Protein AF-A0A433UEZ6-F1 (afdb_monomer)

Foldseek 3Di:
DDDDDDPDDPPPPPDPDDPPDVVVVVVVVVVVVVVVVVVVVVVPPPDDPDDPDPDDDDPPDDPDDDDDPDDAAWPDAPDDPPDDDDPPDDGTDGDCVVVVVVVVVVVVVVVVVVVVVVVVVVVVVVVVVVVVVVVCVVVVD

Structure (mmCIF, N/CA/C/O backbone):
data_AF-A0A433UEZ6-F1
#
_entry.id   AF-A0A433UEZ6-F1
#
loop_
_atom_site.group_PDB
_atom_site.id
_atom_site.type_symbol
_atom_site.label_atom_id
_atom_site.label_alt_id
_atom_site.label_comp_id
_atom_site.label_asym_id
_atom_site.label_entity_id
_atom_site.label_seq_id
_atom_site.pdbx_PDB_ins_code
_atom_site.Cartn_x
_atom_site.Cartn_y
_atom_site.Cartn_z
_atom_site.occupancy
_atom_site.B_iso_or_equiv
_atom_site.auth_seq_id
_atom_site.auth_comp_id
_atom_site.auth_asym_id
_atom_site.auth_atom_id
_atom_site.pdbx_PDB_model_num
ATOM 1 N N . MET A 1 1 ? 67.096 61.099 -100.313 1.00 38.03 1 MET A N 1
ATOM 2 C CA . MET A 1 1 ? 66.161 61.931 -99.523 1.00 38.03 1 MET A CA 1
ATOM 3 C C . MET A 1 1 ? 64.794 61.691 -100.144 1.00 38.03 1 MET A C 1
ATOM 5 O O . MET A 1 1 ? 64.684 61.981 -101.321 1.00 38.03 1 MET A O 1
ATOM 9 N N . THR A 1 2 ? 63.786 61.046 -99.564 1.00 39.44 2 THR A N 1
ATOM 10 C CA . THR A 1 2 ? 63.347 60.729 -98.186 1.00 39.44 2 THR A CA 1
ATOM 11 C C . THR A 1 2 ? 62.277 59.613 -98.337 1.00 39.44 2 THR A C 1
ATOM 13 O O . THR A 1 2 ? 61.549 59.647 -99.322 1.00 39.44 2 THR A O 1
ATOM 16 N N . SER A 1 3 ? 62.296 58.501 -97.575 1.00 39.56 3 SER A N 1
ATOM 17 C CA . SER A 1 3 ? 61.398 58.193 -96.421 1.00 39.56 3 SER A CA 1
ATOM 18 C C . SER A 1 3 ? 59.971 58.733 -96.629 1.00 39.56 3 SER A C 1
ATOM 20 O O . SER A 1 3 ? 59.870 59.932 -96.861 1.00 39.56 3 SER A O 1
ATOM 22 N N . ASN A 1 4 ? 58.839 58.015 -96.600 1.00 47.09 4 ASN A N 1
ATOM 23 C CA . ASN A 1 4 ? 58.269 56.975 -95.715 1.00 47.09 4 ASN A CA 1
ATOM 24 C C . ASN A 1 4 ? 56.773 56.805 -96.171 1.00 47.09 4 ASN A C 1
ATOM 26 O O . ASN A 1 4 ? 56.268 57.687 -96.854 1.00 47.09 4 ASN A O 1
ATOM 30 N N . ASN A 1 5 ? 55.957 55.771 -95.941 1.00 51.69 5 ASN A N 1
ATOM 31 C CA . ASN A 1 5 ? 55.673 54.948 -94.766 1.00 51.69 5 ASN A CA 1
ATOM 32 C C . ASN A 1 5 ? 54.948 53.654 -95.199 1.00 51.69 5 ASN A C 1
ATOM 34 O O . ASN A 1 5 ? 54.046 53.694 -96.035 1.00 51.69 5 ASN A O 1
ATOM 38 N N . ASP A 1 6 ? 55.335 52.550 -94.566 1.00 56.84 6 ASP A N 1
ATOM 39 C CA . ASP A 1 6 ? 54.478 51.535 -93.939 1.00 56.84 6 ASP A CA 1
ATOM 40 C C . ASP A 1 6 ? 53.198 51.087 -94.655 1.00 56.84 6 ASP A C 1
ATOM 42 O O . ASP A 1 6 ? 52.080 51.445 -94.288 1.00 56.84 6 ASP A O 1
ATOM 46 N N . PHE A 1 7 ? 53.367 50.138 -95.575 1.00 60.41 7 PHE A N 1
ATOM 47 C CA . PHE A 1 7 ? 52.348 49.118 -95.811 1.00 60.41 7 PHE A CA 1
ATOM 48 C C . PHE A 1 7 ? 52.616 47.944 -94.870 1.00 60.41 7 PHE A C 1
ATOM 50 O O . PHE A 1 7 ? 53.307 46.987 -95.220 1.00 60.41 7 PHE A O 1
ATOM 57 N N . LEU A 1 8 ? 52.084 48.030 -93.651 1.00 59.81 8 LEU A N 1
ATOM 58 C CA . LEU A 1 8 ? 51.915 46.839 -92.828 1.00 59.81 8 LEU A CA 1
ATOM 59 C C . LEU A 1 8 ? 50.740 46.035 -93.408 1.00 59.81 8 LEU A C 1
ATOM 61 O O . LEU A 1 8 ? 49.670 46.610 -93.630 1.00 59.81 8 LEU A O 1
ATOM 65 N N . PRO A 1 9 ? 50.909 44.732 -93.685 1.00 62.94 9 PRO A N 1
ATOM 66 C CA . PRO A 1 9 ? 49.801 43.895 -94.121 1.00 62.94 9 PRO A CA 1
ATOM 67 C C . PRO A 1 9 ? 48.717 43.879 -93.032 1.00 62.94 9 PRO A C 1
ATOM 69 O O . PRO A 1 9 ? 49.051 43.908 -91.843 1.00 62.94 9 PRO A O 1
ATOM 72 N N . PRO A 1 10 ? 47.425 43.838 -93.404 1.00 62.41 10 PRO A N 1
ATOM 73 C CA . PRO A 1 10 ? 46.352 43.750 -92.430 1.00 62.41 10 PRO A CA 1
ATOM 74 C C . PRO A 1 10 ? 46.556 42.476 -91.615 1.00 62.41 10 PRO A C 1
ATOM 76 O O . PRO A 1 10 ? 46.604 41.370 -92.154 1.00 62.41 10 PRO A O 1
ATOM 79 N N . ILE A 1 11 ? 46.728 42.650 -90.310 1.00 53.41 11 ILE A N 1
ATOM 80 C CA . ILE A 1 11 ? 46.786 41.558 -89.349 1.00 53.41 11 ILE A CA 1
ATOM 81 C C . ILE A 1 11 ? 45.428 40.862 -89.451 1.00 53.41 11 ILE A C 1
ATOM 83 O O . ILE A 1 11 ? 44.415 41.432 -89.050 1.00 53.41 11 ILE A O 1
ATOM 87 N N . GLN A 1 12 ? 45.386 39.671 -90.051 1.00 60.78 12 GLN A N 1
ATOM 88 C CA . GLN A 1 12 ? 44.252 38.765 -89.903 1.00 60.78 12 GLN A CA 1
ATOM 89 C C . GLN A 1 12 ? 44.176 38.421 -88.416 1.00 60.78 12 GLN A C 1
ATOM 91 O O . GLN A 1 12 ? 44.886 37.553 -87.918 1.00 60.78 12 GLN A O 1
ATOM 96 N N . THR A 1 13 ? 43.363 39.179 -87.688 1.00 55.16 13 THR A N 1
ATOM 97 C CA . THR A 1 13 ? 42.992 38.924 -86.294 1.00 55.16 13 THR A CA 1
ATOM 98 C C . THR A 1 13 ? 41.872 37.898 -86.198 1.00 55.16 13 THR A C 1
ATOM 100 O O . THR A 1 13 ? 41.148 37.878 -85.210 1.00 55.16 13 THR A O 1
ATOM 103 N N . ASP A 1 14 ? 41.721 37.059 -87.214 1.00 59.03 14 ASP A N 1
ATOM 104 C CA . ASP A 1 14 ? 40.776 35.966 -87.197 1.00 59.03 14 ASP A CA 1
ATOM 105 C C . ASP A 1 14 ? 41.573 34.671 -87.086 1.00 59.03 14 ASP A C 1
ATOM 107 O O . ASP A 1 14 ? 42.473 34.388 -87.873 1.00 59.03 14 ASP A O 1
ATOM 111 N N . GLU A 1 15 ? 41.214 33.894 -86.067 1.00 61.25 15 GLU A N 1
ATOM 112 C CA . GLU A 1 15 ? 41.537 32.473 -85.948 1.00 61.25 15 GLU A CA 1
ATOM 113 C C . GLU A 1 15 ? 42.904 32.079 -85.352 1.00 61.25 15 GLU A C 1
ATOM 115 O O . GLU A 1 15 ? 43.567 31.136 -85.775 1.00 61.25 15 GLU A O 1
ATOM 120 N N . PHE A 1 16 ? 43.253 32.686 -84.212 1.00 59.03 16 PHE A N 1
ATOM 121 C CA . PHE A 1 16 ? 44.214 32.119 -83.244 1.00 59.03 16 PHE A CA 1
ATOM 122 C C . PHE A 1 16 ? 43.607 31.032 -82.335 1.00 59.03 16 PHE A C 1
ATOM 124 O O . PHE A 1 16 ? 43.959 30.908 -81.163 1.00 59.03 16 PHE A O 1
ATOM 131 N N . LEU A 1 17 ? 42.694 30.218 -82.858 1.00 67.44 17 LEU A N 1
ATOM 132 C CA . LEU A 1 17 ? 42.272 28.985 -82.202 1.00 67.44 17 LEU A CA 1
ATOM 133 C C . LEU A 1 17 ? 42.389 27.870 -83.244 1.00 67.44 17 LEU A C 1
ATOM 135 O O . LEU A 1 17 ? 41.676 27.926 -84.245 1.00 67.44 17 LEU A O 1
ATOM 139 N N . PRO A 1 18 ? 43.279 26.872 -83.062 1.00 64.19 18 PRO A N 1
ATOM 140 C CA . PRO A 1 18 ? 43.297 25.720 -83.956 1.00 64.19 18 PRO A CA 1
ATOM 141 C C . PRO A 1 18 ? 41.886 25.118 -83.998 1.00 64.19 18 PRO A C 1
ATOM 143 O O . PRO A 1 18 ? 41.224 25.111 -82.954 1.00 64.19 18 PRO A O 1
ATOM 146 N N . PRO A 1 19 ? 41.411 24.622 -85.158 1.00 65.94 19 PRO A N 1
ATOM 147 C CA . PRO A 1 19 ? 40.077 24.054 -85.281 1.00 65.94 19 PRO A CA 1
AT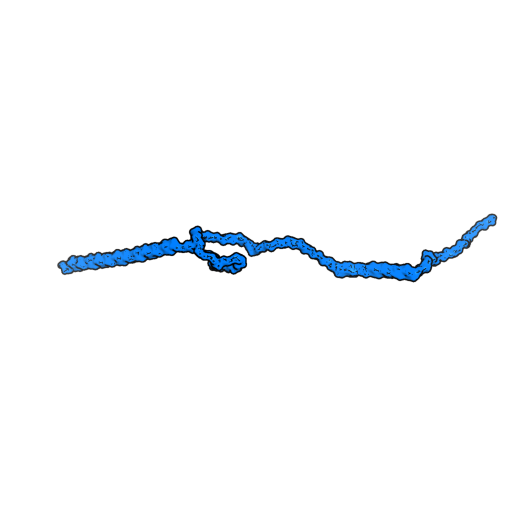OM 148 C C . PRO A 1 19 ? 39.910 23.003 -84.194 1.00 65.94 19 PRO A C 1
ATOM 150 O O . PRO A 1 19 ? 40.604 21.982 -84.175 1.00 65.94 19 PRO A O 1
ATOM 153 N N . ILE A 1 20 ? 39.055 23.318 -83.222 1.00 62.97 20 ILE A N 1
ATOM 154 C CA . ILE A 1 20 ? 38.945 22.512 -82.020 1.00 62.97 20 ILE A CA 1
ATOM 155 C C . ILE A 1 20 ? 38.499 21.118 -82.454 1.00 62.97 20 ILE A C 1
ATOM 157 O O . ILE A 1 20 ? 37.486 20.945 -83.134 1.00 62.97 20 ILE A O 1
ATOM 161 N N . SER A 1 21 ? 39.309 20.109 -82.132 1.00 69.94 21 SER A N 1
ATOM 162 C CA . SER A 1 21 ? 38.952 18.724 -82.418 1.00 69.94 21 SER A CA 1
ATOM 163 C C . SER A 1 21 ? 37.583 18.451 -81.803 1.00 69.94 21 SER A C 1
ATOM 165 O O . SER A 1 21 ? 37.341 18.837 -80.656 1.00 69.94 21 SER A O 1
ATOM 167 N N . ARG A 1 22 ? 36.691 17.769 -82.540 1.00 76.19 22 ARG A N 1
ATOM 168 C CA . ARG A 1 22 ? 35.322 17.462 -82.074 1.00 76.19 22 ARG A CA 1
ATOM 169 C C . ARG A 1 22 ? 35.343 16.850 -80.668 1.00 76.19 22 ARG A C 1
ATOM 171 O O . ARG A 1 22 ? 34.456 17.115 -79.868 1.00 76.19 22 ARG A O 1
ATOM 178 N N . TRP A 1 23 ? 36.400 16.102 -80.347 1.00 76.31 23 TRP A N 1
ATOM 179 C CA . TRP A 1 23 ? 36.636 15.488 -79.041 1.00 76.31 23 TRP A CA 1
ATOM 180 C C . TRP A 1 23 ? 36.814 16.503 -77.896 1.00 76.31 23 TRP A C 1
ATOM 182 O O . TRP A 1 23 ? 36.253 16.316 -76.819 1.00 76.31 23 TRP A O 1
ATOM 192 N N . THR A 1 24 ? 37.515 17.615 -78.132 1.00 83.50 24 THR A N 1
ATOM 193 C CA . THR A 1 24 ? 37.684 18.701 -77.152 1.00 83.50 24 THR A CA 1
ATOM 194 C C . THR A 1 24 ? 36.379 19.471 -76.944 1.00 83.50 24 THR A C 1
ATOM 196 O O . THR A 1 24 ? 36.062 19.844 -75.817 1.00 83.50 24 THR A O 1
ATOM 199 N N . THR A 1 25 ? 35.572 19.649 -77.994 1.00 82.44 25 THR A N 1
ATOM 200 C CA . THR A 1 25 ? 34.231 20.251 -77.885 1.00 82.44 25 THR A CA 1
ATOM 201 C C . THR A 1 25 ? 33.283 19.375 -77.070 1.00 82.44 25 THR A C 1
ATOM 203 O O . THR A 1 25 ? 32.612 19.873 -76.167 1.00 82.44 25 THR A O 1
ATOM 206 N N . PHE A 1 26 ? 33.251 18.065 -77.343 1.00 87.38 26 PHE A N 1
ATOM 207 C CA . PHE A 1 26 ? 32.453 17.117 -76.560 1.00 87.38 26 PHE A CA 1
ATOM 208 C C . PHE A 1 26 ? 32.910 17.071 -75.099 1.00 87.38 26 PHE A C 1
ATOM 210 O O . PHE A 1 26 ? 32.069 17.079 -74.203 1.00 87.38 26 PHE A O 1
ATOM 217 N N . GLY A 1 27 ? 34.224 17.107 -74.852 1.00 89.00 27 GLY A N 1
ATOM 218 C CA . GLY A 1 27 ? 34.784 17.204 -73.504 1.00 89.00 27 GLY A CA 1
ATOM 219 C C . GLY A 1 27 ? 34.365 18.485 -72.776 1.00 89.00 27 GLY A C 1
ATOM 220 O O . GLY A 1 27 ? 33.932 18.425 -71.628 1.00 89.00 27 GLY A O 1
ATOM 221 N N . GLY A 1 28 ? 34.414 19.635 -73.455 1.00 89.06 28 GLY A N 1
ATOM 222 C CA . GLY A 1 28 ? 33.974 20.917 -72.897 1.00 89.06 28 GLY A CA 1
ATOM 223 C C . GLY A 1 28 ? 32.486 20.932 -72.540 1.00 89.06 28 GLY A C 1
ATOM 224 O O . GLY A 1 28 ? 32.123 21.338 -71.437 1.00 89.06 28 GLY A O 1
ATOM 225 N N . ILE A 1 29 ? 31.627 20.421 -73.428 1.00 90.50 29 ILE A N 1
ATOM 226 C CA . ILE A 1 29 ? 30.180 20.300 -73.180 1.00 90.50 29 ILE A CA 1
ATOM 227 C C . ILE A 1 29 ? 29.907 19.354 -72.008 1.00 90.50 29 ILE A C 1
ATOM 229 O O . ILE A 1 29 ? 29.083 19.665 -71.152 1.00 90.50 29 ILE A O 1
ATOM 233 N N . PHE A 1 30 ? 30.625 18.232 -71.923 1.00 91.62 30 PHE A N 1
ATOM 234 C CA . PHE A 1 30 ? 30.483 17.285 -70.820 1.00 91.62 30 PHE A CA 1
ATOM 235 C C . PHE A 1 30 ? 30.819 17.928 -69.469 1.00 91.62 30 PHE A C 1
ATOM 237 O O . PHE A 1 30 ? 30.049 17.799 -68.519 1.00 91.62 30 PHE A O 1
ATOM 244 N N . ILE A 1 31 ? 31.916 18.688 -69.398 1.00 90.56 31 ILE A N 1
ATOM 245 C CA . ILE A 1 31 ? 32.305 19.433 -68.191 1.00 90.56 31 ILE A CA 1
ATOM 246 C C . ILE A 1 31 ? 31.211 20.436 -67.797 1.00 90.56 31 ILE A C 1
ATOM 248 O O . ILE A 1 31 ? 30.831 20.508 -66.627 1.00 90.56 31 ILE A O 1
ATOM 252 N N . LEU A 1 32 ? 30.658 21.162 -68.773 1.00 92.06 32 LEU A N 1
ATOM 253 C CA . LEU A 1 32 ? 29.603 22.152 -68.548 1.00 92.06 32 LEU A CA 1
ATOM 254 C C . LEU A 1 32 ? 28.302 21.496 -68.053 1.00 92.06 32 LEU A C 1
ATOM 256 O O . LEU A 1 32 ? 27.678 21.995 -67.119 1.00 92.06 32 LEU A O 1
ATOM 260 N N . CYS A 1 33 ? 27.933 20.335 -68.600 1.00 92.81 33 CYS A N 1
ATOM 261 C CA . CYS A 1 33 ? 26.785 19.555 -68.135 1.00 92.81 33 CYS A CA 1
ATOM 262 C C . CYS A 1 33 ? 26.979 19.011 -66.715 1.00 92.81 33 CYS A C 1
ATOM 264 O O . CYS A 1 33 ? 26.059 19.103 -65.904 1.00 92.81 33 CYS A O 1
ATOM 266 N N . VAL A 1 34 ? 28.156 18.468 -66.391 1.00 93.06 34 VAL A N 1
ATOM 267 C CA . VAL A 1 34 ? 28.447 17.931 -65.050 1.00 93.06 34 VAL A CA 1
ATOM 268 C C . VAL A 1 34 ? 28.388 19.040 -64.001 1.00 93.06 34 VAL A C 1
ATOM 270 O O . VAL A 1 34 ? 27.741 18.870 -62.969 1.00 93.06 34 VAL A O 1
ATOM 273 N N . LEU A 1 35 ? 28.992 20.197 -64.282 1.00 91.19 35 LEU A N 1
ATOM 274 C CA . LEU A 1 35 ? 28.927 21.365 -63.398 1.00 91.19 35 LEU A CA 1
ATOM 275 C C . LEU A 1 35 ? 27.499 21.913 -63.281 1.00 91.19 35 LEU A C 1
ATOM 277 O O . LEU A 1 35 ? 27.045 22.207 -62.175 1.00 91.19 35 LEU A O 1
ATOM 281 N N . GLY A 1 36 ? 26.772 21.992 -64.398 1.00 91.94 36 GLY A N 1
ATOM 282 C CA . GLY A 1 36 ? 25.381 22.445 -64.428 1.00 91.94 36 GLY A CA 1
ATOM 283 C C . GLY A 1 36 ? 24.431 21.538 -63.641 1.00 91.94 36 GLY A C 1
ATOM 284 O O . GLY A 1 36 ? 23.503 22.034 -63.008 1.00 91.94 36 GLY A O 1
ATOM 285 N N . LEU A 1 37 ? 24.680 20.225 -63.627 1.00 91.56 37 LEU A N 1
ATOM 286 C CA . LEU A 1 37 ? 23.883 19.247 -62.877 1.00 91.56 37 LEU A CA 1
ATOM 287 C C . LEU A 1 37 ? 24.320 19.098 -61.414 1.00 91.56 37 LEU A C 1
ATOM 289 O O . LEU A 1 37 ? 23.495 18.745 -60.573 1.00 91.56 37 LEU A O 1
ATOM 293 N N . ALA A 1 38 ? 25.573 19.399 -61.072 1.00 89.44 38 ALA A N 1
ATOM 294 C CA . ALA A 1 38 ? 26.063 19.278 -59.699 1.00 89.44 38 ALA A CA 1
ATOM 295 C C . ALA A 1 38 ? 25.314 20.202 -58.721 1.00 89.44 38 ALA A C 1
ATOM 297 O O . ALA A 1 38 ? 24.966 19.784 -57.617 1.00 89.44 38 ALA A O 1
ATOM 298 N N . ILE A 1 39 ? 25.017 21.435 -59.142 1.00 86.94 39 ILE A N 1
ATOM 299 C CA . ILE A 1 39 ? 24.330 22.446 -58.323 1.00 86.94 39 ILE A CA 1
ATOM 300 C C . ILE A 1 39 ? 22.906 22.004 -57.920 1.00 86.94 39 ILE A C 1
ATOM 302 O O . ILE A 1 39 ? 22.623 21.964 -56.719 1.00 86.94 39 ILE A O 1
ATOM 306 N N . PRO A 1 40 ? 21.997 21.641 -58.850 1.00 89.81 40 PRO A N 1
ATOM 307 C CA . PRO A 1 40 ? 20.648 21.213 -58.484 1.00 89.81 40 PRO A CA 1
ATOM 308 C C . PRO A 1 40 ? 20.647 19.901 -57.690 1.00 89.81 40 PRO A C 1
ATOM 310 O O . PRO A 1 40 ? 19.852 19.753 -56.762 1.00 89.81 40 PRO A O 1
ATOM 313 N N . VAL A 1 41 ? 21.558 18.968 -57.991 1.00 88.81 41 VAL A N 1
ATOM 314 C CA . VAL A 1 41 ? 21.670 17.704 -57.247 1.00 88.81 41 VAL A CA 1
ATOM 315 C C . VAL A 1 41 ? 22.082 17.959 -55.797 1.00 88.81 41 VAL A C 1
ATOM 317 O O . VAL A 1 41 ? 21.462 17.410 -54.888 1.00 88.81 41 VAL A O 1
ATOM 320 N N . ALA A 1 42 ? 23.060 18.835 -55.558 1.00 87.25 42 ALA A N 1
ATOM 321 C CA . ALA A 1 42 ? 23.469 19.215 -54.208 1.00 87.25 42 ALA A CA 1
ATOM 322 C C . ALA A 1 42 ? 22.353 19.946 -53.439 1.00 87.25 42 ALA A C 1
ATOM 324 O O . ALA A 1 42 ? 22.196 19.728 -52.240 1.00 87.25 42 ALA A O 1
ATOM 325 N N . ALA A 1 43 ? 21.545 20.766 -54.123 1.00 84.56 43 ALA A N 1
ATOM 326 C CA . ALA A 1 43 ? 20.425 21.478 -53.506 1.00 84.56 43 ALA A CA 1
ATOM 327 C C . ALA A 1 43 ? 19.274 20.547 -53.076 1.00 84.56 43 ALA A C 1
ATOM 329 O O . ALA A 1 43 ? 18.629 20.784 -52.054 1.00 84.56 43 ALA A O 1
ATOM 330 N N . VAL A 1 44 ? 19.008 19.481 -53.839 1.00 86.12 44 VAL A N 1
ATOM 331 C CA . VAL A 1 44 ? 17.939 18.510 -53.532 1.00 86.12 44 VAL A CA 1
ATOM 332 C C . VAL A 1 44 ? 18.418 17.410 -52.579 1.00 86.12 44 VAL A C 1
ATOM 334 O O . VAL A 1 44 ? 17.605 16.817 -51.863 1.00 86.12 44 VAL A O 1
ATOM 337 N N . ALA A 1 45 ? 19.727 17.156 -52.517 1.00 83.62 45 ALA A N 1
ATOM 338 C CA . ALA A 1 45 ? 20.336 16.187 -51.616 1.00 83.62 45 ALA A CA 1
ATOM 339 C C . ALA A 1 45 ? 20.220 16.635 -50.148 1.00 83.62 45 ALA A C 1
ATOM 341 O O . ALA A 1 45 ? 21.138 17.189 -49.546 1.00 83.62 45 ALA A O 1
ATOM 342 N N . LYS A 1 46 ? 19.066 16.357 -49.537 1.00 77.44 46 LYS A N 1
ATOM 343 C CA . LYS A 1 46 ? 18.843 16.556 -48.103 1.00 77.44 46 LYS A CA 1
ATOM 344 C C . LYS A 1 46 ? 19.729 15.594 -47.315 1.00 77.44 46 LYS A C 1
ATOM 346 O O . LYS A 1 46 ? 19.428 14.407 -47.196 1.00 77.44 46 LYS A O 1
ATOM 351 N N . TYR A 1 47 ? 20.809 16.116 -46.743 1.00 75.81 47 TYR A N 1
ATOM 352 C CA . TYR A 1 47 ? 21.658 15.354 -45.839 1.00 75.81 47 TYR A CA 1
ATOM 353 C C . TYR A 1 47 ? 20.926 15.125 -44.510 1.00 75.81 47 TYR A C 1
ATOM 355 O O . TYR A 1 47 ? 20.661 16.057 -43.747 1.00 75.81 47 TYR A O 1
ATOM 363 N N . LYS A 1 48 ? 20.560 13.871 -44.232 1.00 69.81 48 LYS A N 1
ATOM 364 C CA . LYS A 1 48 ? 19.864 13.497 -42.998 1.00 69.81 48 LYS A CA 1
ATOM 365 C C . LYS A 1 48 ? 20.865 13.425 -41.846 1.00 69.81 48 LYS A C 1
ATOM 367 O O . LYS A 1 48 ? 21.433 12.368 -41.571 1.00 69.81 48 LYS A O 1
ATOM 372 N N . VAL A 1 49 ? 21.055 14.540 -41.145 1.00 72.12 49 VAL A N 1
ATOM 373 C CA . VAL A 1 49 ? 21.819 14.559 -39.893 1.00 72.12 49 VAL A CA 1
ATOM 374 C C . VAL A 1 49 ? 21.020 13.795 -38.836 1.00 72.12 49 VAL A C 1
ATOM 376 O O . VAL A 1 49 ? 20.087 14.315 -38.232 1.00 72.12 49 VAL A O 1
ATOM 379 N N . THR A 1 50 ? 21.359 12.523 -38.633 1.00 75.31 50 THR A N 1
ATOM 380 C CA . THR A 1 50 ? 20.830 11.746 -37.510 1.00 75.31 50 THR A CA 1
ATOM 381 C C . THR A 1 50 ? 21.712 12.028 -36.305 1.00 75.31 50 THR A C 1
ATOM 383 O O . THR A 1 50 ? 22.782 11.438 -36.157 1.00 75.31 50 THR A O 1
ATOM 386 N N . ILE A 1 51 ? 21.283 12.955 -35.450 1.00 72.44 51 ILE A N 1
ATOM 387 C CA . ILE A 1 51 ? 21.922 13.151 -34.151 1.00 72.44 51 ILE A CA 1
ATOM 388 C C . ILE A 1 51 ? 21.588 11.959 -33.247 1.00 72.44 51 ILE A C 1
ATOM 390 O O . ILE A 1 51 ? 20.426 11.673 -32.963 1.00 72.44 51 ILE A O 1
ATOM 394 N N . LYS A 1 52 ? 22.613 11.240 -32.786 1.00 72.19 52 LYS A N 1
ATOM 395 C CA . LYS A 1 52 ? 22.463 10.264 -31.702 1.00 72.19 52 LYS A CA 1
ATOM 396 C C . LYS A 1 52 ? 22.417 11.037 -30.385 1.00 72.19 52 LYS A C 1
ATOM 398 O O . LYS A 1 52 ? 23.446 11.257 -29.757 1.00 72.19 52 LYS A O 1
ATOM 403 N N . GLY A 1 53 ? 21.234 11.507 -30.003 1.00 68.62 53 GLY A N 1
ATOM 404 C CA . GLY A 1 53 ? 21.013 12.086 -28.680 1.00 68.62 53 GLY A CA 1
ATOM 405 C C . GLY A 1 53 ? 20.960 10.976 -27.634 1.00 68.62 53 GLY A C 1
ATOM 406 O O . GLY A 1 53 ? 20.097 10.104 -27.713 1.00 68.62 53 GLY A O 1
ATOM 407 N N . GLN A 1 54 ? 21.871 10.987 -26.660 1.00 66.50 54 GLN A N 1
ATOM 408 C CA . GLN A 1 54 ? 21.735 10.138 -25.476 1.00 66.50 54 GLN A CA 1
ATOM 409 C C . GLN A 1 54 ? 20.642 10.735 -24.586 1.00 66.50 54 GLN A C 1
ATOM 411 O O . GLN A 1 54 ? 20.877 11.680 -23.838 1.00 66.50 54 GLN A O 1
ATOM 416 N N . GLY A 1 55 ? 19.422 10.220 -24.718 1.00 69.31 55 GLY A N 1
ATOM 417 C CA . GLY A 1 55 ? 18.323 10.526 -23.811 1.00 69.31 55 GLY A CA 1
ATOM 418 C C . GLY A 1 55 ? 18.272 9.484 -22.702 1.00 69.31 55 GLY A C 1
ATOM 419 O O . GLY A 1 55 ? 18.092 8.301 -22.981 1.00 69.31 55 GLY A O 1
ATOM 420 N N . VAL A 1 56 ? 18.414 9.906 -21.448 1.00 71.62 56 VAL A N 1
ATOM 421 C CA . VAL A 1 56 ? 18.109 9.040 -20.304 1.00 71.62 56 VAL A CA 1
ATOM 422 C C . VAL A 1 56 ? 16.619 9.171 -20.016 1.00 71.62 56 VAL A C 1
ATOM 424 O O . VAL A 1 56 ? 16.144 10.260 -19.692 1.00 71.62 56 VAL A O 1
ATOM 427 N N . VAL A 1 57 ? 15.881 8.067 -20.132 1.00 72.50 57 VAL A N 1
ATOM 428 C CA . VAL A 1 57 ? 14.476 8.006 -19.717 1.00 72.50 57 VAL A CA 1
ATOM 429 C C . VAL A 1 57 ? 14.442 8.138 -18.200 1.00 72.50 57 VAL A C 1
ATOM 431 O O . VAL A 1 57 ? 14.796 7.207 -17.479 1.00 72.50 57 VAL A O 1
ATOM 434 N N . ARG A 1 58 ? 14.053 9.316 -17.706 1.00 68.50 58 ARG A N 1
ATOM 435 C CA . ARG A 1 58 ? 13.730 9.495 -16.292 1.00 68.50 58 ARG A CA 1
ATOM 436 C C . ARG A 1 58 ? 12.239 9.232 -16.098 1.00 68.50 58 ARG A C 1
ATOM 438 O O . ARG A 1 58 ? 11.442 9.821 -16.830 1.00 68.50 58 ARG A O 1
ATOM 445 N N . PRO A 1 59 ? 11.847 8.374 -15.146 1.00 67.81 59 PRO A N 1
ATOM 446 C CA . PRO A 1 59 ? 10.443 8.213 -14.806 1.00 67.81 59 PRO A CA 1
ATOM 447 C C . PRO A 1 59 ? 9.865 9.563 -14.368 1.00 67.81 59 PRO A C 1
ATOM 449 O O . PRO A 1 59 ? 10.502 10.319 -13.634 1.00 67.81 59 PRO A O 1
ATOM 452 N N . SER A 1 60 ? 8.661 9.878 -14.843 1.00 58.69 60 SER A N 1
ATOM 453 C CA . SER A 1 60 ? 7.919 11.081 -14.467 1.00 58.69 60 SER A CA 1
ATOM 454 C C . SER A 1 60 ? 7.324 10.909 -13.065 1.00 58.69 60 SER A C 1
ATOM 456 O O . SER A 1 60 ? 6.120 10.719 -12.910 1.00 58.69 60 SER A O 1
ATOM 458 N N . GLY A 1 61 ? 8.176 10.883 -12.042 1.00 61.12 61 GLY A N 1
ATOM 459 C CA . GLY A 1 61 ? 7.757 10.726 -10.653 1.00 61.12 61 GLY A CA 1
ATOM 460 C C . GLY A 1 61 ? 8.929 10.508 -9.703 1.00 61.12 61 GLY A C 1
ATOM 461 O O . GLY A 1 61 ? 9.989 10.021 -10.094 1.00 61.12 61 GLY A O 1
ATOM 462 N N . GLU A 1 62 ? 8.732 10.868 -8.437 1.00 62.72 62 GLU A N 1
ATOM 463 C CA . GLU A 1 62 ? 9.657 10.501 -7.367 1.00 62.72 62 GLU A CA 1
ATOM 464 C C . GLU A 1 62 ? 9.546 8.996 -7.100 1.00 62.72 62 GLU A C 1
ATOM 466 O O . GLU A 1 62 ? 8.458 8.484 -6.829 1.00 62.72 62 GLU A O 1
ATOM 471 N N . LEU A 1 63 ? 10.674 8.283 -7.146 1.00 61.16 63 LEU A N 1
ATOM 472 C CA . LEU A 1 63 ? 10.764 6.919 -6.628 1.00 61.16 63 LEU A CA 1
ATOM 473 C C . LEU A 1 63 ? 10.559 6.976 -5.111 1.00 61.16 63 LEU A C 1
ATOM 475 O O . LEU A 1 63 ? 11.478 7.310 -4.366 1.00 61.16 63 LEU A O 1
ATOM 479 N N . ARG A 1 64 ? 9.343 6.681 -4.648 1.00 62.62 64 ARG A N 1
ATOM 480 C CA . ARG A 1 64 ? 9.041 6.577 -3.218 1.00 62.62 64 ARG A CA 1
ATOM 481 C C . ARG A 1 64 ? 9.139 5.128 -2.776 1.00 62.62 64 ARG A C 1
ATOM 483 O O . ARG A 1 64 ? 8.472 4.255 -3.324 1.00 62.62 64 ARG A O 1
ATOM 490 N N . ILE A 1 65 ? 9.970 4.892 -1.768 1.00 69.88 65 ILE A N 1
ATOM 491 C CA . ILE A 1 65 ? 10.048 3.603 -1.086 1.00 69.88 65 ILE A CA 1
ATOM 492 C C . ILE A 1 65 ? 8.768 3.454 -0.261 1.00 69.88 65 ILE A C 1
ATOM 494 O O . ILE A 1 65 ? 8.427 4.335 0.528 1.00 69.88 65 ILE A O 1
ATOM 498 N N . VAL A 1 66 ? 8.041 2.355 -0.461 1.00 68.62 66 VAL A N 1
ATOM 499 C CA . VAL A 1 66 ? 6.864 2.036 0.352 1.00 68.62 66 VAL A CA 1
ATOM 500 C C . VAL A 1 66 ? 7.357 1.580 1.725 1.00 68.62 66 VAL A C 1
ATOM 502 O O . VAL A 1 66 ? 7.956 0.514 1.843 1.00 68.62 66 VAL A O 1
ATOM 505 N N . GLN A 1 67 ? 7.133 2.397 2.755 1.00 66.44 67 GLN A N 1
ATOM 506 C CA . GLN A 1 67 ? 7.485 2.076 4.137 1.00 66.44 67 GLN A CA 1
ATOM 507 C C . GLN A 1 67 ? 6.230 1.702 4.926 1.00 66.44 67 GLN A C 1
ATOM 509 O O . GLN A 1 67 ? 5.195 2.362 4.824 1.00 66.44 67 GLN A O 1
ATOM 514 N N . ALA A 1 68 ? 6.321 0.640 5.725 1.00 70.38 68 ALA A N 1
ATOM 515 C CA . ALA A 1 68 ? 5.265 0.284 6.659 1.00 70.38 68 ALA A CA 1
ATOM 516 C C . ALA A 1 68 ? 5.112 1.379 7.726 1.00 70.38 68 ALA A C 1
ATOM 518 O O . ALA A 1 68 ? 6.095 1.816 8.320 1.00 70.38 68 ALA A O 1
ATOM 519 N N . ALA A 1 69 ? 3.874 1.794 8.003 1.00 68.88 69 ALA A N 1
ATOM 520 C CA . ALA A 1 69 ? 3.579 2.772 9.054 1.00 68.88 69 ALA A CA 1
ATOM 521 C C . ALA A 1 69 ? 3.789 2.213 10.474 1.00 68.88 69 ALA A C 1
ATOM 523 O O . ALA A 1 69 ? 3.746 2.953 11.454 1.00 68.88 69 ALA A O 1
ATOM 524 N N . THR A 1 70 ? 3.955 0.898 10.615 1.00 63.66 70 THR A N 1
ATOM 525 C CA . THR A 1 70 ? 4.113 0.222 11.903 1.00 63.66 70 THR A CA 1
ATOM 526 C C . THR A 1 70 ? 5.047 -0.967 11.739 1.00 63.66 70 THR A C 1
ATOM 528 O O . THR A 1 70 ? 4.977 -1.683 10.741 1.00 63.66 70 THR A O 1
ATOM 531 N N . GLU A 1 71 ? 5.925 -1.170 12.717 1.00 63.12 71 GLU A N 1
ATOM 532 C CA . GLU A 1 71 ? 6.788 -2.346 12.784 1.00 63.12 71 GLU A CA 1
ATOM 533 C C . GLU A 1 71 ? 5.956 -3.593 13.103 1.00 63.12 71 GLU A C 1
ATOM 535 O O . GLU A 1 71 ? 5.164 -3.609 14.047 1.00 63.12 71 GLU A O 1
ATOM 540 N N . GLY A 1 72 ? 6.143 -4.657 12.327 1.00 65.44 72 GLY A N 1
ATOM 541 C CA . GLY A 1 72 ? 5.484 -5.936 12.558 1.00 65.44 72 GLY A CA 1
ATOM 542 C C . GLY A 1 72 ? 5.937 -6.998 11.562 1.00 65.44 72 GLY A C 1
ATOM 543 O O . GLY A 1 72 ? 6.585 -6.697 10.558 1.00 65.44 72 GLY A O 1
ATOM 544 N N . GLN A 1 73 ? 5.617 -8.256 11.855 1.00 71.25 73 GLN A N 1
ATOM 545 C CA . GLN A 1 73 ? 5.947 -9.377 10.980 1.00 71.25 73 GLN A CA 1
ATOM 546 C C . GLN A 1 73 ? 5.035 -9.363 9.746 1.00 71.25 73 GLN A C 1
ATOM 548 O O . GLN A 1 73 ? 3.819 -9.231 9.867 1.00 71.25 73 GLN A O 1
ATOM 553 N N . ILE A 1 74 ? 5.615 -9.502 8.553 1.00 74.75 74 ILE A N 1
ATOM 554 C CA . ILE A 1 74 ? 4.846 -9.602 7.306 1.00 74.75 74 ILE A CA 1
ATOM 555 C C . ILE A 1 74 ? 4.150 -10.967 7.283 1.00 74.75 74 ILE A C 1
ATOM 557 O O . ILE A 1 74 ? 4.822 -11.996 7.326 1.00 74.75 74 ILE A O 1
ATOM 561 N N . MET A 1 75 ? 2.819 -10.980 7.196 1.00 75.06 75 MET A N 1
ATOM 562 C CA . MET A 1 75 ? 2.048 -12.217 7.032 1.00 75.06 75 MET A CA 1
ATOM 563 C C . MET A 1 75 ? 2.015 -12.661 5.573 1.00 75.06 75 MET A C 1
ATOM 565 O O . MET A 1 75 ? 2.217 -13.833 5.274 1.00 75.06 75 MET A O 1
ATOM 569 N N . GLN A 1 76 ? 1.742 -11.727 4.658 1.00 71.81 76 GLN A N 1
ATOM 570 C CA . GLN A 1 76 ? 1.582 -12.044 3.243 1.00 71.81 76 GLN A CA 1
ATOM 571 C C . GLN A 1 76 ? 1.8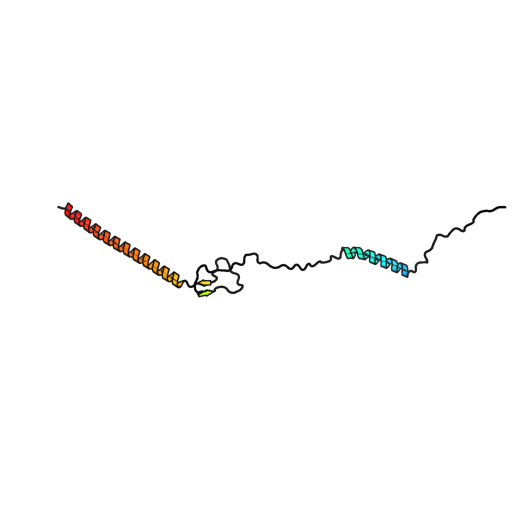80 -10.831 2.360 1.00 71.81 76 GLN A C 1
ATOM 573 O O . GLN A 1 76 ? 1.486 -9.706 2.674 1.00 71.81 76 GLN A O 1
ATOM 578 N N . ILE A 1 77 ? 2.551 -11.082 1.235 1.00 81.75 77 ILE A N 1
ATOM 579 C CA . ILE A 1 77 ? 2.826 -10.103 0.178 1.00 81.75 77 ILE A CA 1
ATOM 580 C C . ILE A 1 77 ? 1.872 -10.398 -0.982 1.00 81.75 77 ILE A C 1
ATOM 582 O O . ILE A 1 77 ? 1.806 -11.531 -1.457 1.00 81.75 77 ILE A O 1
ATOM 586 N N . TYR A 1 78 ? 1.115 -9.393 -1.419 1.00 78.81 78 TYR A N 1
ATOM 587 C CA . TYR A 1 78 ? 0.055 -9.537 -2.428 1.00 78.81 78 TYR A CA 1
ATOM 588 C C . TYR A 1 78 ? 0.481 -9.094 -3.831 1.00 78.81 78 TYR A C 1
ATOM 590 O O . TYR A 1 78 ? -0.266 -9.283 -4.791 1.00 78.81 78 TYR A O 1
ATOM 598 N N . VAL A 1 79 ? 1.680 -8.527 -3.963 1.00 80.31 79 VAL A N 1
ATOM 599 C CA . VAL A 1 79 ? 2.207 -7.997 -5.224 1.00 80.31 79 VAL A CA 1
ATOM 600 C C . VAL A 1 79 ? 3.457 -8.746 -5.669 1.00 80.31 79 VAL A C 1
ATOM 602 O O . VAL A 1 79 ? 4.222 -9.252 -4.847 1.00 80.31 79 VAL A O 1
ATOM 605 N N . LYS A 1 80 ? 3.670 -8.805 -6.984 1.00 77.50 80 LYS A N 1
ATOM 606 C CA . LYS A 1 80 ? 4.892 -9.339 -7.600 1.00 77.50 80 LYS A CA 1
ATOM 607 C C . LYS A 1 80 ? 5.787 -8.214 -8.108 1.00 77.50 80 LYS A C 1
ATOM 609 O O . LYS A 1 80 ? 5.335 -7.095 -8.349 1.00 77.50 80 LYS A O 1
ATOM 614 N N . GLU A 1 81 ? 7.064 -8.529 -8.298 1.00 73.81 81 GLU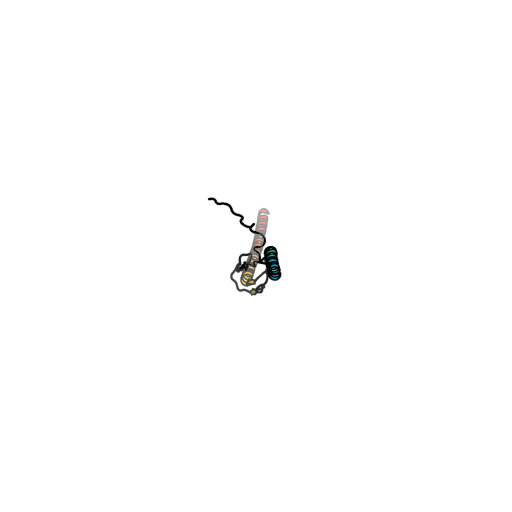 A N 1
ATOM 615 C CA . GLU A 1 81 ? 8.019 -7.606 -8.910 1.00 73.81 81 GLU A CA 1
ATOM 616 C C . GLU A 1 81 ? 7.519 -7.129 -10.283 1.00 73.81 81 GLU A C 1
ATOM 618 O O . GLU A 1 81 ? 6.961 -7.906 -11.060 1.00 73.81 81 GLU A O 1
ATOM 623 N N . ASN A 1 82 ? 7.716 -5.837 -10.572 1.00 72.81 82 ASN A N 1
ATOM 624 C CA . ASN A 1 82 ? 7.308 -5.177 -11.819 1.00 72.81 82 ASN A CA 1
ATOM 625 C C . ASN A 1 82 ? 5.784 -5.162 -12.097 1.00 72.81 82 ASN A C 1
ATOM 627 O O . ASN A 1 82 ? 5.351 -4.924 -13.225 1.00 72.81 82 ASN A O 1
ATOM 631 N N . GLN A 1 83 ? 4.951 -5.403 -11.082 1.00 78.12 83 GLN A N 1
ATOM 632 C CA . GLN A 1 83 ? 3.499 -5.285 -11.199 1.00 78.12 83 GLN A CA 1
ATOM 633 C C . GLN A 1 83 ? 3.046 -3.820 -11.077 1.00 78.12 83 GLN A C 1
ATOM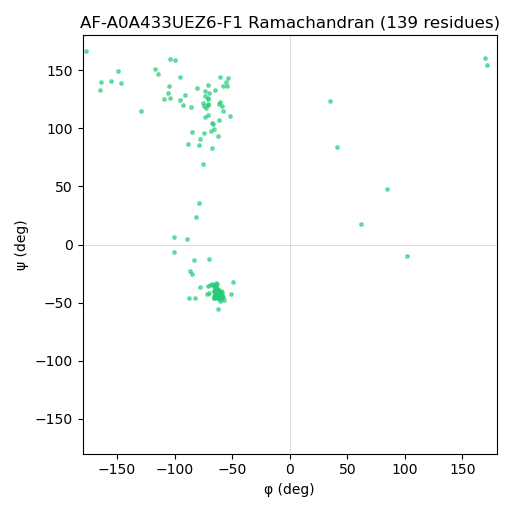 635 O O . GLN A 1 83 ? 3.468 -3.096 -10.177 1.00 78.12 83 GLN A O 1
ATOM 640 N N . VAL A 1 84 ? 2.139 -3.390 -11.960 1.00 79.50 84 VAL A N 1
ATOM 641 C CA . VAL A 1 84 ? 1.493 -2.070 -11.871 1.00 79.50 84 VAL A CA 1
ATOM 642 C C . VAL A 1 84 ? 0.439 -2.100 -10.762 1.00 79.50 84 VAL A C 1
ATOM 644 O O . VAL A 1 84 ? -0.491 -2.904 -10.818 1.00 79.50 84 VAL A O 1
ATOM 647 N N . VAL A 1 85 ? 0.580 -1.218 -9.771 1.00 81.44 85 VAL A N 1
ATOM 648 C CA . VAL A 1 85 ? -0.331 -1.082 -8.620 1.00 81.44 85 VAL A CA 1
ATOM 649 C C . VAL A 1 85 ? -1.040 0.270 -8.651 1.00 81.44 85 VAL A C 1
ATOM 651 O O . VAL A 1 85 ? -0.468 1.260 -9.117 1.00 81.44 85 VAL A O 1
ATOM 654 N N . LYS A 1 86 ? -2.287 0.330 -8.175 1.00 82.25 86 LYS A N 1
ATOM 655 C CA . LYS A 1 86 ? -3.047 1.583 -8.055 1.00 82.25 86 LYS A CA 1
ATOM 656 C C . LYS A 1 86 ? -2.997 2.106 -6.623 1.00 82.25 86 LYS A C 1
ATOM 658 O O . LYS A 1 86 ? -2.748 1.374 -5.668 1.00 82.25 86 LYS A O 1
ATOM 663 N N . THR A 1 87 ? -3.247 3.403 -6.462 1.00 76.12 87 THR A N 1
ATOM 664 C CA . THR A 1 87 ? -3.363 4.015 -5.136 1.00 76.12 87 THR A CA 1
ATOM 665 C C . THR A 1 87 ? -4.514 3.372 -4.362 1.00 76.12 87 THR A C 1
ATOM 667 O O . THR A 1 87 ? -5.651 3.393 -4.826 1.00 76.12 87 THR A O 1
ATOM 670 N N . GLY A 1 88 ? -4.212 2.824 -3.183 1.00 80.44 88 GLY A N 1
ATOM 671 C CA . GLY A 1 88 ? -5.178 2.135 -2.321 1.00 80.44 88 GLY A CA 1
ATOM 672 C C . GLY A 1 88 ? -5.102 0.607 -2.366 1.00 80.44 88 GLY A C 1
ATOM 673 O O . GLY A 1 88 ? -5.702 -0.037 -1.509 1.00 80.44 88 GLY A O 1
ATOM 674 N N . ASP A 1 89 ? -4.343 0.022 -3.297 1.00 81.19 89 ASP A N 1
ATOM 675 C CA . ASP A 1 89 ? -4.160 -1.429 -3.344 1.00 81.19 89 ASP A CA 1
ATOM 676 C C . ASP A 1 89 ? -3.281 -1.917 -2.180 1.00 81.19 89 ASP A C 1
ATOM 678 O O . ASP A 1 89 ? -2.247 -1.325 -1.853 1.00 81.19 89 ASP A O 1
ATOM 682 N N . ALA A 1 90 ? -3.682 -3.026 -1.556 1.00 79.81 90 ALA A N 1
ATOM 683 C CA . ALA A 1 90 ? -2.916 -3.650 -0.484 1.00 79.81 90 ALA A CA 1
ATOM 684 C C . ALA A 1 90 ? -1.666 -4.348 -1.046 1.00 79.81 90 ALA A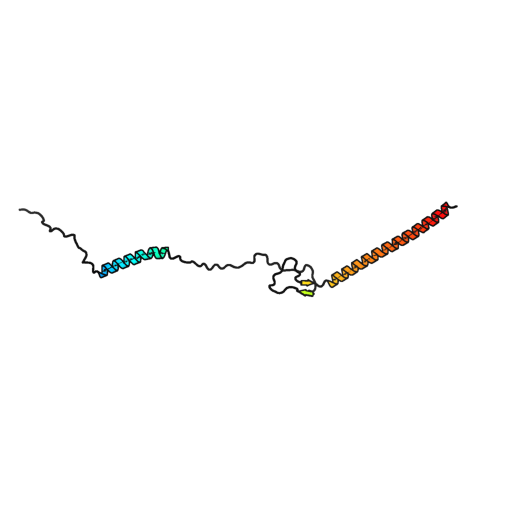 C 1
ATOM 686 O O . ALA A 1 90 ? -1.761 -5.299 -1.818 1.00 79.81 90 ALA A O 1
ATOM 687 N N . ILE A 1 91 ? -0.487 -3.882 -0.632 1.00 81.06 91 ILE A N 1
ATOM 688 C CA . ILE A 1 91 ? 0.814 -4.406 -1.082 1.00 81.06 91 ILE A CA 1
ATOM 689 C C . ILE A 1 91 ? 1.255 -5.587 -0.206 1.00 81.06 91 ILE A C 1
ATOM 691 O O . ILE A 1 91 ? 1.665 -6.635 -0.709 1.00 81.06 91 ILE A O 1
ATOM 695 N N . ALA A 1 92 ? 1.141 -5.432 1.113 1.00 77.38 92 ALA A N 1
ATOM 696 C CA . ALA A 1 92 ? 1.465 -6.450 2.102 1.00 77.38 92 ALA A CA 1
ATOM 697 C C . ALA A 1 92 ? 0.573 -6.287 3.338 1.00 77.38 92 ALA A C 1
ATOM 699 O O . ALA A 1 92 ? 0.173 -5.172 3.675 1.00 77.38 92 ALA A O 1
ATOM 700 N N . ILE A 1 93 ? 0.280 -7.397 4.013 1.00 79.56 93 ILE A N 1
ATOM 701 C CA . ILE A 1 93 ? -0.420 -7.404 5.301 1.00 79.56 93 ILE A CA 1
ATOM 702 C C . ILE A 1 93 ? 0.590 -7.721 6.400 1.00 79.56 93 ILE A C 1
ATOM 704 O O . ILE A 1 93 ? 1.366 -8.675 6.294 1.00 79.56 93 ILE A O 1
ATOM 708 N N . ILE A 1 94 ? 0.568 -6.900 7.444 1.00 80.94 94 ILE A N 1
ATOM 709 C CA . ILE A 1 94 ? 1.366 -7.053 8.661 1.00 80.94 94 ILE A CA 1
ATOM 710 C C . ILE A 1 94 ? 0.502 -7.767 9.702 1.00 80.94 94 ILE A C 1
ATOM 712 O O . ILE A 1 94 ? -0.702 -7.519 9.754 1.00 80.94 94 ILE A O 1
ATOM 716 N N . ASP A 1 95 ? 1.107 -8.633 10.514 1.00 76.88 95 ASP A N 1
ATOM 717 C CA . ASP A 1 95 ? 0.418 -9.333 11.598 1.00 76.88 95 ASP A CA 1
ATOM 718 C C . ASP A 1 95 ? -0.222 -8.344 12.584 1.00 76.88 95 ASP A C 1
ATOM 720 O O . ASP A 1 95 ? 0.458 -7.576 13.272 1.00 76.88 95 ASP A O 1
ATOM 724 N N . ASP A 1 96 ? -1.552 -8.370 12.639 1.00 79.56 96 ASP A N 1
ATOM 725 C CA . ASP A 1 96 ? -2.380 -7.525 13.488 1.00 79.56 96 ASP A CA 1
ATOM 726 C C . ASP A 1 96 ? -2.867 -8.254 14.753 1.00 79.56 96 ASP A C 1
ATOM 728 O O . ASP A 1 96 ? -3.616 -7.671 15.539 1.00 79.56 96 ASP A O 1
ATOM 732 N N . SER A 1 97 ? -2.413 -9.485 15.018 1.00 80.56 97 SER A N 1
ATOM 733 C CA . SER A 1 97 ? -2.850 -10.325 16.147 1.00 80.56 97 SER A CA 1
ATOM 734 C C . SER A 1 97 ? -2.792 -9.609 17.503 1.00 80.56 97 SER A C 1
ATOM 736 O O . SER A 1 97 ? -3.731 -9.672 18.308 1.00 80.56 97 SER A O 1
ATOM 738 N N . ARG A 1 98 ? -1.717 -8.851 17.753 1.00 79.75 98 ARG A N 1
ATOM 739 C CA . ARG A 1 98 ? -1.554 -8.031 18.967 1.00 79.75 98 ARG A CA 1
ATOM 740 C C . ARG A 1 98 ? -2.579 -6.900 19.038 1.00 79.75 98 ARG A C 1
ATOM 742 O O . ARG A 1 98 ? -3.107 -6.618 20.115 1.00 79.75 98 ARG A O 1
ATOM 749 N N . LEU A 1 99 ? -2.864 -6.257 17.907 1.00 80.69 99 LEU A N 1
ATOM 750 C CA . LEU A 1 99 ? -3.842 -5.171 17.815 1.00 80.69 99 LEU A CA 1
ATOM 751 C C . LEU A 1 99 ? -5.267 -5.702 17.991 1.00 80.69 99 LEU A C 1
ATOM 753 O O . LEU A 1 99 ? -6.040 -5.111 18.745 1.00 80.69 99 LEU A O 1
ATOM 757 N N . GLN A 1 100 ? -5.587 -6.848 17.388 1.00 84.38 100 GLN A N 1
ATOM 758 C CA . GLN A 1 100 ? -6.867 -7.540 17.558 1.00 84.38 100 GLN A CA 1
ATOM 759 C C . GLN A 1 100 ? -7.084 -7.957 19.014 1.00 84.38 100 GLN A C 1
ATOM 761 O O . GLN A 1 100 ? -8.140 -7.696 19.590 1.00 84.38 100 GLN A O 1
ATOM 766 N N . THR A 1 101 ? -6.061 -8.529 19.654 1.00 88.38 101 THR A N 1
ATOM 767 C CA . THR A 1 101 ? -6.123 -8.901 21.075 1.00 88.38 101 THR A CA 1
ATOM 768 C C . THR A 1 101 ? -6.399 -7.679 21.945 1.00 88.38 101 THR A C 1
ATOM 770 O O . THR A 1 101 ? -7.298 -7.704 22.787 1.00 88.38 101 THR A O 1
ATOM 773 N N . LYS A 1 102 ? -5.682 -6.574 21.709 1.00 87.31 102 LYS A N 1
ATOM 774 C CA . LYS A 1 102 ? -5.881 -5.334 22.464 1.00 87.31 102 LYS A CA 1
ATOM 775 C C . LYS A 1 102 ? -7.275 -4.748 22.234 1.00 87.31 102 LYS A C 1
ATOM 777 O O . LYS A 1 102 ? -7.934 -4.357 23.192 1.00 87.31 102 LYS A O 1
ATOM 782 N N . LYS A 1 103 ? -7.766 -4.749 20.993 1.00 91.44 103 LYS A N 1
ATOM 783 C CA . LYS A 1 103 ? -9.136 -4.336 20.657 1.00 91.44 103 LYS A CA 1
ATOM 784 C C . LYS A 1 103 ? -10.174 -5.153 21.430 1.00 91.44 103 LYS A C 1
ATOM 786 O O . LYS A 1 103 ? -11.059 -4.568 22.051 1.00 91.44 103 LYS A O 1
ATOM 791 N N . ASN A 1 104 ? -10.034 -6.478 21.445 1.00 92.19 104 ASN A N 1
ATOM 792 C CA . ASN A 1 104 ? -10.950 -7.371 22.157 1.00 92.19 104 ASN A CA 1
ATOM 793 C C . ASN A 1 104 ? -10.923 -7.131 23.672 1.00 92.19 104 ASN A C 1
ATOM 795 O O . ASN A 1 104 ? -11.979 -7.094 24.307 1.00 92.19 104 ASN A O 1
ATOM 799 N N . GLN A 1 105 ? -9.739 -6.904 24.247 1.00 93.00 105 GLN A N 1
ATOM 800 C CA . GLN A 1 105 ? -9.599 -6.543 25.660 1.00 93.00 105 GLN A CA 1
ATOM 801 C C . GLN A 1 105 ? -10.329 -5.232 25.974 1.00 93.00 105 GLN A C 1
ATOM 803 O O . GLN A 1 105 ? -11.125 -5.181 26.909 1.00 93.00 105 GLN A O 1
ATOM 808 N N . LEU A 1 106 ? -10.125 -4.187 25.164 1.00 93.94 106 LEU A N 1
ATOM 809 C CA . LEU A 1 106 ? -10.806 -2.903 25.354 1.00 93.94 106 LEU A CA 1
ATOM 810 C C . LEU A 1 106 ? -12.329 -3.039 25.221 1.00 93.94 106 LEU A C 1
ATOM 812 O O . LEU A 1 106 ? -13.064 -2.510 26.051 1.00 93.94 106 LEU A O 1
ATOM 816 N N . GLN A 1 107 ? -12.810 -3.774 24.219 1.00 95.31 107 GLN A N 1
ATOM 817 C CA . GLN A 1 107 ? -14.241 -4.007 24.021 1.00 95.31 107 GLN A CA 1
ATOM 818 C C . GLN A 1 107 ? -14.861 -4.777 25.197 1.00 95.31 107 GLN A C 1
ATOM 820 O O . GLN A 1 107 ? -15.953 -4.436 25.652 1.00 95.31 107 GLN A O 1
ATOM 825 N N . THR A 1 108 ? -14.142 -5.765 25.733 1.00 94.81 108 THR A N 1
ATOM 826 C CA . THR A 1 108 ? -14.560 -6.509 26.931 1.00 94.81 108 THR A CA 1
ATOM 827 C C . THR A 1 108 ? -14.651 -5.590 28.145 1.00 94.81 108 THR A C 1
ATOM 829 O O . THR A 1 108 ? -15.656 -5.616 28.854 1.00 94.81 108 THR A O 1
ATOM 832 N N . ASN A 1 109 ? -13.660 -4.719 28.347 1.00 95.44 109 ASN A N 1
ATOM 833 C CA . ASN A 1 109 ? -13.665 -3.757 29.450 1.00 95.44 109 ASN A CA 1
ATOM 834 C C . ASN A 1 109 ? -14.847 -2.783 29.352 1.00 95.44 109 ASN A C 1
ATOM 836 O O . ASN A 1 109 ? -15.512 -2.521 30.352 1.00 95.44 109 ASN A O 1
ATOM 840 N N . ILE A 1 110 ? -15.157 -2.288 28.147 1.00 96.44 110 ILE A N 1
ATOM 841 C CA . ILE A 1 110 ? -16.323 -1.419 27.918 1.00 96.44 110 ILE A CA 1
ATOM 842 C C . ILE A 1 110 ? -17.619 -2.157 28.273 1.00 96.44 110 ILE A C 1
ATOM 844 O O . ILE A 1 110 ? -18.490 -1.597 28.941 1.00 96.44 110 ILE A O 1
ATOM 848 N N . GLN A 1 111 ? -17.747 -3.419 27.860 1.00 96.19 111 GLN A N 1
ATOM 849 C CA . GLN A 1 111 ? -18.931 -4.217 28.160 1.00 96.19 111 GLN A CA 1
ATOM 850 C C . GLN A 1 111 ? -19.088 -4.458 29.667 1.00 96.19 111 GLN A C 1
ATOM 852 O O . GLN A 1 111 ? -20.190 -4.320 30.197 1.00 96.19 111 GLN A O 1
ATOM 857 N N . GLN A 1 112 ? -17.998 -4.772 30.369 1.00 96.00 112 GLN A N 1
ATOM 858 C CA . GLN A 1 112 ? -18.007 -4.935 31.823 1.00 96.00 112 GLN A CA 1
ATOM 859 C C . GLN A 1 112 ? -18.390 -3.636 32.537 1.00 96.00 112 GLN A C 1
ATOM 861 O O . GLN A 1 112 ? -19.268 -3.655 33.397 1.00 96.00 112 GLN A O 1
ATOM 866 N N . ALA A 1 113 ? -17.814 -2.501 32.135 1.00 94.56 113 ALA A N 1
ATOM 867 C CA . ALA A 1 113 ? -18.163 -1.195 32.693 1.00 94.56 113 ALA A CA 1
ATOM 868 C C . ALA A 1 113 ? -19.650 -0.859 32.480 1.00 94.56 113 ALA A C 1
ATOM 870 O O . ALA A 1 113 ? -20.324 -0.370 33.386 1.00 94.56 113 ALA A O 1
ATOM 871 N N . LYS A 1 114 ? -20.206 -1.190 31.308 1.00 96.81 114 LYS A N 1
ATOM 872 C CA . LYS A 1 114 ? -21.638 -1.012 31.030 1.00 96.81 114 LYS A CA 1
ATOM 873 C C . LYS A 1 114 ? -22.515 -1.876 31.939 1.00 96.81 114 LYS A C 1
ATOM 875 O O . LYS A 1 114 ? -23.532 -1.395 32.431 1.00 96.81 114 LYS A O 1
ATOM 880 N N . LEU A 1 115 ? -22.126 -3.128 32.182 1.00 96.50 115 LEU A N 1
ATOM 881 C CA . LEU A 1 115 ? -2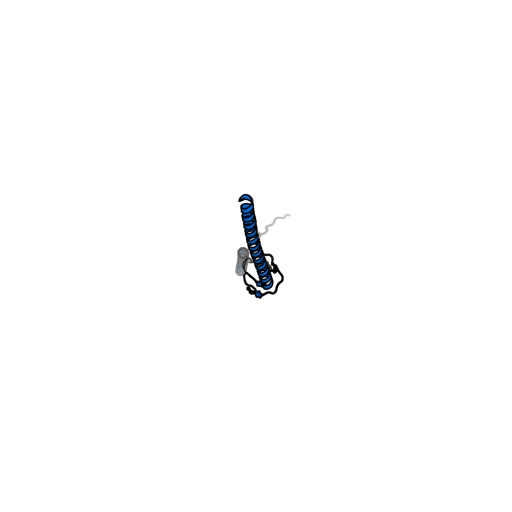2.839 -4.010 33.112 1.00 96.50 115 LEU A CA 1
ATOM 882 C C . LEU A 1 115 ? -22.789 -3.475 34.548 1.00 96.50 115 LEU A C 1
ATOM 884 O O . LEU A 1 115 ? -23.810 -3.498 35.231 1.00 96.50 115 LEU A O 1
ATOM 888 N N . GLN A 1 116 ? -21.647 -2.937 34.981 1.00 95.38 116 GLN A N 1
ATOM 889 C CA . GLN A 1 116 ? -21.515 -2.306 36.297 1.00 95.38 116 GLN A CA 1
ATOM 890 C C . GLN A 1 116 ? -22.453 -1.104 36.448 1.00 95.38 116 GLN A C 1
ATOM 892 O O . GLN A 1 116 ? -23.146 -1.003 37.455 1.00 95.38 116 GLN A O 1
ATOM 897 N N . ILE A 1 117 ? -22.555 -0.239 35.432 1.00 96.81 117 ILE A N 1
ATOM 898 C CA . ILE A 1 117 ? -23.505 0.888 35.442 1.00 96.81 117 ILE A CA 1
ATOM 899 C C . ILE A 1 117 ? -24.948 0.390 35.604 1.00 96.81 117 ILE A C 1
ATOM 901 O O . ILE A 1 117 ? -25.702 0.929 36.410 1.00 96.81 117 ILE A O 1
ATOM 905 N N . VAL A 1 118 ? -25.338 -0.656 34.869 1.00 96.62 118 VAL A N 1
ATOM 906 C CA . VAL A 1 118 ? -26.689 -1.234 34.972 1.00 96.62 118 VAL A CA 1
ATOM 907 C C . VAL A 1 118 ? -26.954 -1.780 36.377 1.00 96.62 118 VAL A C 1
ATOM 909 O O . VAL A 1 118 ? -28.023 -1.537 36.932 1.00 96.62 118 VAL A O 1
ATOM 912 N N . GLN A 1 119 ? -25.985 -2.478 36.971 1.00 95.19 119 GLN A N 1
ATOM 913 C CA . GLN A 1 119 ? -26.105 -3.005 38.332 1.00 95.19 119 GLN A CA 1
ATOM 914 C C . GLN A 1 119 ? -26.227 -1.890 39.374 1.00 95.19 119 GLN A C 1
ATOM 916 O O . GLN A 1 119 ? -27.089 -1.970 40.246 1.00 95.19 119 GLN A O 1
ATOM 921 N N . ILE A 1 120 ? -25.411 -0.839 39.266 1.00 95.56 120 ILE A N 1
ATOM 922 C CA . ILE A 1 120 ? -25.470 0.322 40.164 1.00 95.56 120 ILE A CA 1
ATOM 923 C C . ILE A 1 120 ? -26.831 1.017 40.043 1.00 95.56 120 ILE A C 1
ATOM 925 O O . ILE A 1 120 ? -27.457 1.312 41.056 1.00 95.56 120 ILE A O 1
ATOM 929 N N . ASN A 1 121 ? -27.344 1.206 38.826 1.00 96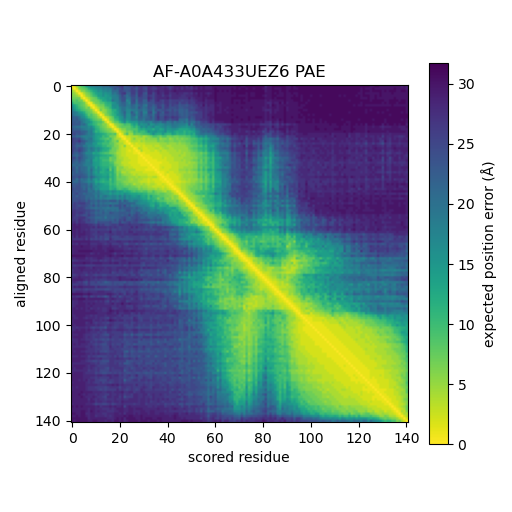.25 121 ASN A N 1
ATOM 930 C CA . ASN A 1 121 ? -28.664 1.808 38.618 1.00 96.25 121 ASN A CA 1
ATOM 931 C C . ASN A 1 121 ? -29.791 0.971 39.238 1.00 96.25 121 ASN A C 1
ATOM 933 O O . ASN A 1 121 ? -30.707 1.528 39.838 1.00 96.25 121 ASN A O 1
ATOM 937 N N . ALA A 1 122 ? -29.714 -0.359 39.143 1.00 94.44 122 ALA A N 1
ATOM 938 C CA . ALA A 1 122 ? -30.673 -1.241 39.804 1.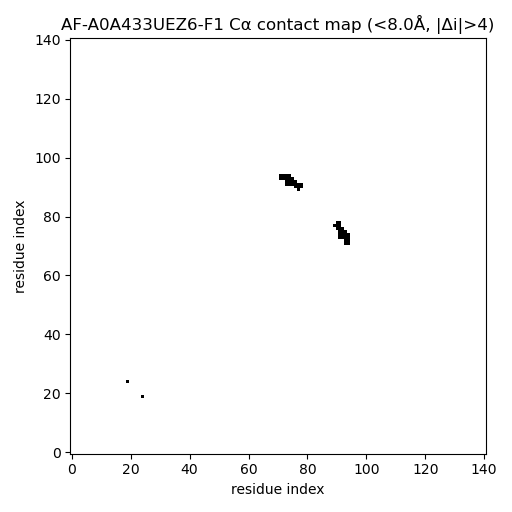00 94.44 122 ALA A CA 1
ATOM 939 C C . ALA A 1 122 ? -30.598 -1.122 41.338 1.00 94.44 122 ALA A C 1
ATOM 941 O O . ALA A 1 122 ? -31.632 -1.108 42.001 1.00 94.44 122 ALA A O 1
ATOM 942 N N . GLN A 1 123 ? -29.395 -0.982 41.907 1.00 93.88 123 GLN A N 1
ATOM 943 C CA . GLN A 1 123 ? -29.218 -0.760 43.348 1.00 93.88 123 GLN A CA 1
ATOM 944 C C . GLN A 1 123 ? -29.806 0.581 43.797 1.00 93.88 123 GLN A C 1
ATOM 946 O O . GLN A 1 123 ? -30.517 0.619 44.799 1.00 93.88 123 GLN A O 1
ATOM 951 N N . ILE A 1 124 ? -29.576 1.656 43.034 1.00 95.56 124 ILE A N 1
ATOM 952 C CA . ILE A 1 124 ? -30.170 2.976 43.301 1.00 95.56 124 ILE A CA 1
ATOM 953 C C . ILE A 1 124 ? -31.700 2.874 43.317 1.00 95.56 124 ILE A C 1
ATOM 955 O O . ILE A 1 124 ? -32.327 3.347 44.257 1.00 95.56 124 ILE A O 1
ATOM 959 N N . GLN A 1 125 ? -32.304 2.182 42.345 1.00 94.81 125 GLN A N 1
ATOM 960 C CA . GLN A 1 125 ? -33.760 1.997 42.307 1.0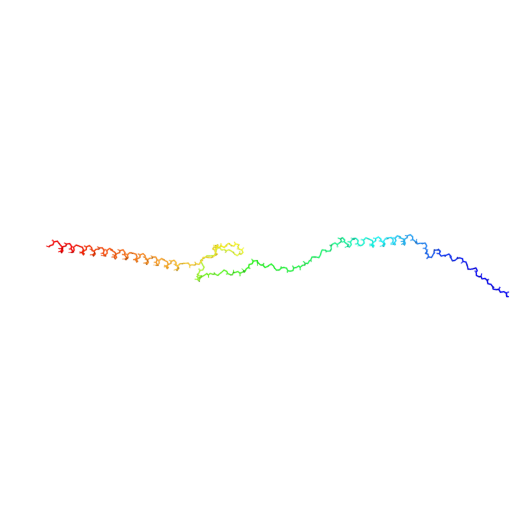0 94.81 125 GLN A CA 1
ATOM 961 C C . GLN A 1 125 ? -34.307 1.225 43.514 1.00 94.81 125 GLN A C 1
ATOM 963 O O . GLN A 1 125 ? -35.385 1.543 44.012 1.00 94.81 125 GLN A O 1
ATOM 968 N N . ILE A 1 126 ? -33.584 0.209 43.993 1.00 94.19 126 ILE A N 1
ATOM 969 C CA . ILE A 1 126 ? -33.984 -0.539 45.193 1.00 94.19 126 ILE A CA 1
ATOM 970 C C . ILE A 1 126 ? -33.961 0.378 46.422 1.00 94.19 126 ILE A C 1
ATOM 972 O O . ILE A 1 126 ? -34.918 0.367 47.196 1.00 94.19 126 ILE A O 1
ATOM 976 N N . ILE A 1 127 ? -32.908 1.185 46.578 1.00 93.75 127 ILE A N 1
ATOM 977 C CA . ILE A 1 127 ? -32.770 2.134 47.692 1.00 93.75 127 ILE A CA 1
ATOM 978 C C . ILE A 1 127 ? -33.865 3.210 47.626 1.00 93.75 127 ILE A C 1
ATOM 980 O O . ILE A 1 127 ? -34.526 3.465 48.629 1.00 93.75 127 ILE A O 1
ATOM 984 N N . ASP A 1 128 ? -34.133 3.780 46.449 1.00 93.94 128 ASP A N 1
ATOM 985 C CA . ASP A 1 128 ? -35.196 4.777 46.258 1.00 93.94 128 ASP A CA 1
ATOM 986 C C . ASP A 1 128 ? -36.576 4.234 46.652 1.00 93.94 128 ASP A C 1
ATOM 988 O O . ASP A 1 128 ? -37.375 4.932 47.282 1.00 93.94 128 ASP A O 1
ATOM 992 N N . ASN A 1 129 ? -36.862 2.976 46.308 1.00 92.56 129 ASN A N 1
ATOM 993 C CA . ASN A 1 129 ? -38.113 2.324 46.687 1.00 92.56 129 ASN A CA 1
ATOM 994 C C . ASN A 1 129 ? -38.219 2.118 48.207 1.00 92.56 129 ASN A C 1
ATOM 996 O O . ASN A 1 129 ? -39.308 2.274 48.760 1.00 92.56 129 ASN A O 1
ATOM 1000 N N . GLN A 1 130 ? -37.112 1.805 48.890 1.00 91.62 130 GLN A N 1
ATOM 1001 C CA . GLN A 1 130 ? -37.085 1.680 50.352 1.00 91.62 130 GLN A CA 1
ATOM 1002 C C . GLN A 1 130 ? -37.340 3.025 51.040 1.00 91.62 130 GLN A C 1
ATOM 1004 O O . GLN A 1 130 ? -38.199 3.096 51.915 1.00 91.62 130 GLN A O 1
ATOM 1009 N N . ILE A 1 131 ? -36.679 4.096 50.587 1.00 91.38 131 ILE A N 1
ATOM 1010 C CA . ILE A 1 131 ? -36.863 5.452 51.131 1.00 91.38 131 ILE A CA 1
ATOM 1011 C C . ILE A 1 131 ? -38.324 5.898 50.995 1.00 91.38 131 ILE A C 1
ATOM 1013 O O . ILE A 1 131 ? -38.898 6.438 51.938 1.00 91.38 131 ILE A O 1
ATOM 1017 N N . ARG A 1 132 ? -38.953 5.646 49.839 1.00 90.12 132 ARG A N 1
ATOM 1018 C CA . ARG A 1 132 ? -40.377 5.961 49.623 1.00 90.12 132 ARG A CA 1
ATOM 1019 C C . ARG A 1 132 ? -41.286 5.167 50.558 1.00 90.12 132 ARG A C 1
ATOM 1021 O O . ARG A 1 132 ? -42.158 5.752 51.189 1.00 90.12 132 ARG A O 1
ATOM 1028 N N . ALA A 1 133 ? -41.049 3.862 50.693 1.00 87.19 133 ALA A N 1
ATOM 1029 C CA . ALA A 1 133 ? -41.836 3.013 51.581 1.00 87.19 133 ALA A CA 1
ATOM 1030 C C . ALA A 1 133 ? -41.696 3.410 53.063 1.00 87.19 133 ALA A C 1
ATOM 1032 O O . ALA A 1 133 ? -42.649 3.273 53.829 1.00 87.19 133 ALA A O 1
ATOM 1033 N N . GLU A 1 134 ? -40.527 3.897 53.484 1.00 85.06 134 GLU A N 1
ATOM 1034 C CA . GLU A 1 134 ? -40.322 4.445 54.828 1.00 85.06 134 GLU A CA 1
ATOM 1035 C C . GLU A 1 134 ? -41.007 5.805 55.005 1.00 85.06 134 GLU A C 1
ATOM 1037 O O . GLU A 1 134 ? -41.680 6.013 56.013 1.00 85.06 134 GLU A O 1
ATOM 1042 N N . ALA A 1 135 ? -40.920 6.699 54.018 1.00 84.25 135 ALA A N 1
ATOM 1043 C CA . ALA A 1 135 ? -41.606 7.991 54.050 1.00 84.25 135 ALA A CA 1
ATOM 1044 C C . ALA A 1 135 ? -43.136 7.839 54.138 1.00 84.25 135 ALA A C 1
ATOM 1046 O O . ALA A 1 135 ? -43.776 8.528 54.933 1.00 84.25 135 ALA A O 1
ATOM 1047 N N . ASP A 1 136 ? -43.716 6.896 53.390 1.00 84.06 136 ASP A N 1
ATOM 1048 C CA . ASP A 1 136 ? -45.153 6.602 53.433 1.00 84.06 136 ASP A CA 1
ATOM 1049 C C . ASP A 1 136 ? -45.590 6.050 54.800 1.00 84.06 136 ASP A C 1
ATOM 1051 O O . ASP A 1 136 ? -46.674 6.375 55.285 1.00 84.06 136 ASP A O 1
ATOM 1055 N N . LYS A 1 137 ? -44.737 5.258 55.468 1.00 80.94 137 LYS A N 1
ATOM 1056 C CA . LYS A 1 137 ? -45.000 4.786 56.839 1.00 80.94 137 LYS A CA 1
ATOM 1057 C C . LYS A 1 137 ? -44.962 5.911 57.872 1.00 80.94 137 LYS A C 1
ATOM 1059 O O . LYS A 1 137 ? -45.708 5.836 58.840 1.00 80.94 137 LYS A O 1
ATOM 1064 N N . ILE A 1 138 ? -44.106 6.916 57.683 1.00 78.56 138 ILE A N 1
ATOM 1065 C CA . ILE A 1 138 ? -43.962 8.054 58.608 1.00 78.56 138 ILE A CA 1
ATOM 1066 C C . ILE A 1 138 ? -45.106 9.067 58.431 1.00 78.56 138 ILE A C 1
ATOM 1068 O O . ILE A 1 138 ? -45.577 9.621 59.415 1.00 78.56 138 ILE A O 1
ATOM 1072 N N . ASN A 1 139 ? -45.581 9.294 57.200 1.00 74.00 139 ASN A N 1
ATOM 1073 C CA . ASN A 1 139 ? -46.707 10.201 56.922 1.00 74.00 139 ASN A CA 1
ATOM 1074 C C . ASN A 1 139 ? -48.096 9.560 57.125 1.00 74.00 139 ASN A C 1
ATOM 1076 O O . ASN A 1 139 ? -49.100 10.271 57.112 1.00 74.00 139 ASN A O 1
ATOM 1080 N N . GLY A 1 140 ? -48.171 8.232 57.247 1.00 61.50 140 GLY A N 1
ATOM 1081 C CA . GLY A 1 140 ? -49.415 7.470 57.410 1.00 61.50 140 GLY A CA 1
ATOM 1082 C C . GLY A 1 140 ? -49.877 7.253 58.859 1.00 61.50 140 GLY A C 1
ATOM 1083 O O . GLY A 1 140 ? -50.851 6.527 59.063 1.00 61.50 140 GLY A O 1
ATOM 1084 N N . THR A 1 141 ? -49.197 7.842 59.846 1.00 50.59 141 THR A N 1
ATOM 1085 C CA . THR A 1 141 ? -49.547 7.822 61.283 1.00 50.59 141 THR A CA 1
ATOM 1086 C C . THR A 1 141 ? -49.795 9.227 61.796 1.00 50.59 141 THR A C 1
ATOM 1088 O O . THR A 1 141 ? -50.774 9.410 62.551 1.00 50.59 141 THR A O 1
#

Organism: NCBI:txid447716

Solvent-accessible surface area (backbone atoms only — not comparable to full-atom values): 9350 Å² total; per-residue (Å²): 140,76,90,88,82,85,86,71,76,83,76,77,87,70,74,98,58,77,84,71,51,70,68,57,54,53,50,52,52,49,54,52,51,52,59,63,49,47,56,61,51,58,72,68,56,75,78,81,82,78,77,87,73,91,76,80,89,70,76,98,63,83,90,71,82,90,73,77,97,62,92,64,58,76,71,47,72,72,66,61,91,94,59,92,80,62,97,88,63,74,52,63,44,58,61,50,66,71,57,51,51,51,50,51,51,53,53,50,50,53,52,52,52,51,51,50,53,53,53,50,52,54,51,51,52,53,50,53,53,49,54,51,56,50,50,52,59,66,75,71,113

Nearest PDB structures (foldseek):
  5nik-assembly1_D  TM=8.929E-01  e=2.190E+00  Escherichia coli K-12
  2k7v-assembly1_B  TM=5.808E-01  e=1.548E+00  Escherichia coli K-12

Secondary structure (DSSP, 8-state):
-------PPP---S--S----HHHHHHHHHHHHHHHHHHHHHHH---------------SS-------SS---EEEE---TT----TT---EEE--HHHHHHHHHHHHHHHHHHHHHHHHHHHHHHHHHHHHHHHHHHHT-

InterPro domains:
  IPR050739 Membrane Fusion Protein [PTHR30386] (20-126)

Radius of gyration: 58.53 Å; Cα contacts (8 Å, |Δi|>4): 24; chains: 1; bounding box: 116×74×161 Å

Sequence (141 aa):
MTSNNDFLPPIQTDEFLPPISRWTTFGGIFILCVLGLAIPVAAVAKYKVTIKGQGVVRPSGELRIVQAATEGQIMQIYVKENQVVKTGDAIAIIDDSRLQTKKNQLQTNIQQAKLQIVQINAQIQIIDNQIRAEADKINGT

pLDDT: mean 78.3, std 13.8, range [38.03, 96.81]

Mean predicted aligned error: 18.64 Å